Protein AF-A0A2N4YT61-F1 (afdb_monomer_lite)

Secondary structure (DSSP, 8-state):
---PPPPPB-SSS-B-------TT--HHHHHHHHHHHHHHHT--

Structure (mmCIF, N/CA/C/O backbone):
data_AF-A0A2N4YT61-F1
#
_entry.id   AF-A0A2N4YT61-F1
#
loop_
_atom_site.group_PDB
_atom_site.id
_atom_site.type_symbol
_atom_site.label_atom_id
_atom_site.label_alt_id
_atom_site.label_comp_id
_atom_site.label_asym_id
_atom_site.label_entity_id
_atom_site.label_seq_id
_atom_site.pdbx_PDB_ins_code
_atom_site.Cartn_x
_atom_site.Cartn_y
_atom_site.Cartn_z
_atom_site.occupancy
_atom_site.B_iso_or_equiv
_atom_site.auth_seq_id
_atom_site.auth_comp_id
_atom_site.auth_asym_id
_atom_site.auth_atom_id
_atom_site.pdbx_PDB_model_num
ATOM 1 N N . TRP A 1 1 ? -1.535 6.895 -7.743 1.00 55.94 1 TRP A N 1
ATOM 2 C CA . TRP A 1 1 ? -2.401 5.736 -7.439 1.00 55.94 1 TRP A CA 1
ATOM 3 C C . TRP A 1 1 ? -3.747 6.236 -6.962 1.00 55.94 1 TRP A C 1
ATOM 5 O O . TRP A 1 1 ? -3.770 7.047 -6.048 1.00 55.94 1 TRP A O 1
ATOM 15 N N . LEU A 1 2 ? -4.852 5.818 -7.586 1.00 49.88 2 LEU A N 1
ATOM 16 C CA . LEU A 1 2 ? -6.190 6.167 -7.104 1.00 49.88 2 LEU A CA 1
ATOM 17 C C . LEU A 1 2 ? -6.552 5.175 -5.994 1.00 49.88 2 LEU A C 1
ATOM 19 O O . LEU A 1 2 ? -7.077 4.095 -6.259 1.00 49.88 2 LEU A O 1
ATOM 23 N N . VAL A 1 3 ? -6.168 5.502 -4.762 1.00 54.44 3 VAL A N 1
ATOM 24 C CA . VAL A 1 3 ? -6.564 4.740 -3.579 1.00 54.44 3 VAL A CA 1
ATOM 25 C C . VAL A 1 3 ? -8.051 5.015 -3.382 1.00 54.44 3 VAL A C 1
ATOM 27 O O . VAL A 1 3 ? -8.436 6.105 -2.972 1.00 54.44 3 VAL A O 1
ATOM 30 N N . ARG A 1 4 ? -8.905 4.065 -3.768 1.00 59.38 4 ARG A N 1
ATOM 31 C CA . ARG A 1 4 ? -10.301 4.104 -3.338 1.00 59.38 4 ARG A CA 1
ATOM 32 C C . ARG A 1 4 ? -10.321 3.573 -1.919 1.00 59.38 4 ARG A C 1
ATOM 34 O O . ARG A 1 4 ? -9.861 2.454 -1.696 1.00 59.38 4 ARG A O 1
ATOM 41 N N . GLU A 1 5 ? -10.814 4.379 -0.988 1.00 55.62 5 GLU A N 1
ATOM 42 C CA . GLU A 1 5 ? -11.186 3.888 0.332 1.00 55.62 5 GLU A CA 1
ATOM 43 C C . GLU A 1 5 ? -12.089 2.669 0.107 1.00 55.62 5 GLU A C 1
ATOM 45 O O . GLU A 1 5 ? -13.057 2.731 -0.659 1.00 55.62 5 GLU A O 1
ATOM 50 N N . GLY A 1 6 ? -11.665 1.509 0.607 1.00 54.94 6 GLY A N 1
ATOM 51 C CA . GLY A 1 6 ? -12.400 0.280 0.366 1.00 54.94 6 GLY A CA 1
ATOM 52 C C . GLY A 1 6 ? -13.723 0.368 1.107 1.00 54.94 6 GLY A C 1
ATOM 53 O O . GLY A 1 6 ? -13.715 0.513 2.327 1.00 54.94 6 GLY A O 1
ATOM 54 N N . GLU A 1 7 ? -14.851 0.240 0.401 1.00 59.41 7 GLU A N 1
ATOM 55 C CA . GLU A 1 7 ? -16.074 -0.218 1.060 1.00 59.41 7 GLU A CA 1
ATOM 56 C C . GLU A 1 7 ? -15.736 -1.445 1.913 1.00 59.41 7 GLU A C 1
ATOM 58 O O . GLU A 1 7 ? -14.899 -2.266 1.520 1.00 59.41 7 GLU A O 1
ATOM 63 N N . ILE A 1 8 ? -16.379 -1.553 3.078 1.00 62.03 8 ILE A N 1
ATOM 64 C CA . ILE A 1 8 ? -16.196 -2.673 3.998 1.00 62.03 8 ILE A CA 1
ATOM 65 C C . ILE A 1 8 ? -16.267 -3.982 3.212 1.00 62.03 8 ILE A C 1
ATOM 67 O O . ILE A 1 8 ? -17.275 -4.299 2.580 1.00 62.03 8 ILE A O 1
ATOM 71 N N . PHE A 1 9 ? -15.192 -4.756 3.274 1.00 63.88 9 PHE A N 1
ATOM 72 C CA . PHE A 1 9 ? -15.125 -6.062 2.640 1.00 63.88 9 PHE A CA 1
ATOM 73 C C . PHE A 1 9 ? -15.325 -7.167 3.678 1.00 63.88 9 PHE A C 1
ATOM 75 O O . PHE A 1 9 ? -14.899 -7.052 4.825 1.00 63.88 9 PHE A O 1
ATOM 82 N N . GLY A 1 10 ? -15.982 -8.251 3.254 1.00 61.41 10 GLY A N 1
ATOM 83 C CA . GLY A 1 10 ? -16.299 -9.410 4.091 1.00 61.41 10 GLY A CA 1
ATOM 84 C C . GLY A 1 10 ? -17.803 -9.604 4.291 1.00 61.41 10 GLY A C 1
ATOM 85 O O . GLY A 1 10 ? -18.527 -8.691 4.674 1.00 61.41 10 GLY A O 1
ATOM 86 N N . VAL A 1 11 ? -18.292 -10.822 4.049 1.00 56.81 11 VAL A N 1
ATOM 87 C CA . VAL A 1 11 ? -19.675 -11.208 4.363 1.00 56.81 11 VAL A CA 1
ATOM 88 C C . VAL A 1 11 ? -19.678 -11.763 5.787 1.00 56.81 11 VAL A C 1
ATOM 90 O O . VAL A 1 11 ? -18.970 -12.726 6.067 1.00 56.81 11 VAL A O 1
ATOM 93 N N . ARG A 1 12 ? -20.470 -11.151 6.682 1.00 63.34 12 ARG A N 1
ATOM 94 C CA . ARG A 1 12 ? -20.633 -11.472 8.124 1.00 63.34 12 ARG A CA 1
ATOM 95 C C . ARG A 1 12 ? -19.532 -10.991 9.076 1.00 63.34 12 ARG A C 1
ATOM 97 O O . ARG A 1 12 ? -19.817 -10.854 10.262 1.00 63.34 12 ARG A O 1
ATOM 104 N N . THR A 1 13 ? -18.334 -10.678 8.589 1.00 67.88 13 THR A N 1
ATOM 105 C CA . THR A 1 13 ? -17.282 -10.030 9.393 1.00 67.88 13 THR A CA 1
ATOM 106 C C . THR A 1 13 ? -16.702 -8.850 8.616 1.00 67.88 13 THR A C 1
ATOM 108 O O . THR A 1 13 ? -15.747 -9.032 7.864 1.00 67.88 13 THR A O 1
ATOM 111 N N . PRO A 1 14 ? -17.313 -7.660 8.754 1.00 65.88 14 PRO A N 1
ATOM 112 C C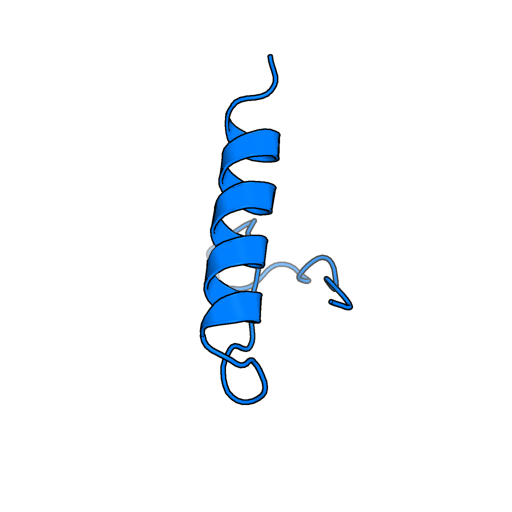A . PRO A 1 14 ? -16.779 -6.402 8.252 1.00 65.88 14 PRO A CA 1
ATOM 113 C C . PRO A 1 14 ? -15.299 -6.235 8.595 1.00 65.88 14 PRO A C 1
ATOM 115 O O . PRO A 1 14 ? -14.945 -6.192 9.772 1.00 65.88 14 PRO A O 1
ATOM 118 N N . ALA A 1 15 ? -14.439 -6.135 7.586 1.00 66.25 15 ALA A N 1
ATOM 119 C CA . ALA A 1 15 ? -13.041 -5.784 7.773 1.00 66.25 15 ALA A CA 1
ATOM 120 C C . ALA A 1 15 ? -12.770 -4.405 7.169 1.00 66.25 15 ALA A C 1
ATOM 122 O O . ALA A 1 15 ? -13.147 -4.116 6.030 1.00 66.25 15 ALA A O 1
ATOM 123 N N . HIS A 1 16 ? -12.097 -3.564 7.950 1.00 69.50 16 HIS A N 1
ATOM 124 C CA . HIS A 1 16 ? -11.530 -2.314 7.468 1.00 69.50 16 HIS A CA 1
ATOM 125 C C . HIS A 1 16 ? -10.123 -2.593 6.956 1.00 69.50 16 HIS A C 1
ATOM 127 O O . HIS A 1 16 ? -9.281 -3.131 7.672 1.00 69.50 16 HIS A O 1
ATOM 133 N N . GLY A 1 17 ? -9.855 -2.215 5.717 1.00 72.31 17 GLY A N 1
ATOM 134 C CA . GLY A 1 17 ? -8.506 -2.232 5.183 1.00 72.31 17 GLY A CA 1
ATOM 135 C C . GLY A 1 17 ? -8.488 -1.711 3.758 1.00 72.31 17 GLY A C 1
ATOM 136 O O . GLY A 1 17 ? -9.450 -1.109 3.284 1.00 72.31 17 GLY A O 1
ATOM 137 N N . LEU A 1 18 ? -7.392 -1.973 3.059 1.00 75.56 18 LEU A N 1
ATOM 138 C CA . LEU A 1 18 ? -7.155 -1.394 1.750 1.00 75.56 18 LEU A CA 1
ATOM 139 C C . LEU A 1 18 ? -6.997 -2.468 0.677 1.00 75.56 18 LEU A C 1
ATOM 141 O O . LEU A 1 18 ? -6.130 -3.334 0.774 1.00 75.56 18 LEU A O 1
ATOM 145 N N . ARG A 1 19 ? -7.810 -2.390 -0.384 1.00 76.50 19 ARG A N 1
ATOM 146 C CA . ARG A 1 19 ? -7.650 -3.246 -1.564 1.00 76.50 19 ARG A CA 1
ATOM 147 C C . ARG A 1 19 ? -6.748 -2.561 -2.583 1.00 76.50 19 ARG A C 1
ATOM 149 O O . ARG A 1 19 ? -7.135 -1.571 -3.198 1.00 76.50 19 ARG A O 1
ATOM 156 N N . LEU A 1 20 ? -5.576 -3.141 -2.814 1.00 77.94 20 LEU A N 1
ATOM 157 C CA . LEU A 1 20 ? -4.596 -2.660 -3.786 1.00 77.94 20 LEU A CA 1
ATOM 158 C C . LEU A 1 20 ? -4.574 -3.585 -5.008 1.00 77.94 20 LEU A C 1
ATOM 160 O O . LEU A 1 20 ? -4.571 -4.804 -4.873 1.00 77.94 20 LEU A O 1
ATOM 164 N N . SER A 1 21 ? -4.574 -3.018 -6.215 1.00 80.94 21 SER A N 1
ATOM 165 C CA . SER A 1 21 ? -4.398 -3.776 -7.462 1.00 80.94 21 SER A CA 1
ATOM 166 C C . SER A 1 21 ? -3.011 -3.502 -8.024 1.00 80.94 21 SER A C 1
ATOM 168 O O . SER A 1 21 ? -2.765 -2.404 -8.516 1.00 80.94 21 SER A O 1
ATOM 170 N N . LEU A 1 22 ? -2.118 -4.494 -7.953 1.00 83.19 22 LEU A N 1
ATOM 171 C CA . LEU A 1 22 ? -0.720 -4.322 -8.358 1.00 83.19 22 LEU A CA 1
ATOM 172 C C . LEU A 1 22 ? -0.442 -4.656 -9.833 1.00 83.19 22 LEU A C 1
ATOM 174 O O . LEU A 1 22 ? 0.594 -4.281 -10.363 1.00 83.19 22 LEU A O 1
ATOM 178 N N . GLY A 1 23 ? -1.373 -5.317 -10.530 1.00 84.31 23 GLY A N 1
ATOM 179 C CA . GLY A 1 23 ? -1.147 -5.872 -11.876 1.00 84.31 23 GLY A CA 1
ATOM 180 C C . GLY A 1 23 ? -0.895 -4.862 -13.006 1.00 84.31 23 GLY A C 1
ATOM 181 O O . GLY A 1 23 ? -0.733 -5.275 -14.148 1.00 84.31 23 GLY A O 1
ATOM 182 N N . ARG A 1 24 ? -0.895 -3.554 -12.724 1.00 84.12 24 ARG A N 1
ATOM 183 C CA . ARG A 1 24 ? -0.536 -2.494 -13.685 1.00 84.12 24 ARG A CA 1
ATOM 184 C C . ARG A 1 24 ? 0.657 -1.653 -13.227 1.00 84.12 24 ARG A C 1
ATOM 186 O O . ARG A 1 24 ? 0.941 -0.658 -13.883 1.00 84.12 24 ARG A O 1
ATOM 193 N N . LEU A 1 25 ? 1.291 -1.993 -12.102 1.00 87.25 25 LEU A N 1
ATOM 194 C CA . LEU A 1 25 ? 2.394 -1.202 -11.559 1.00 87.25 25 LEU A CA 1
ATOM 195 C C . LEU A 1 25 ? 3.712 -1.814 -12.018 1.00 87.25 25 LEU A C 1
ATOM 197 O O . LEU A 1 25 ? 3.848 -3.035 -12.077 1.00 87.25 25 LEU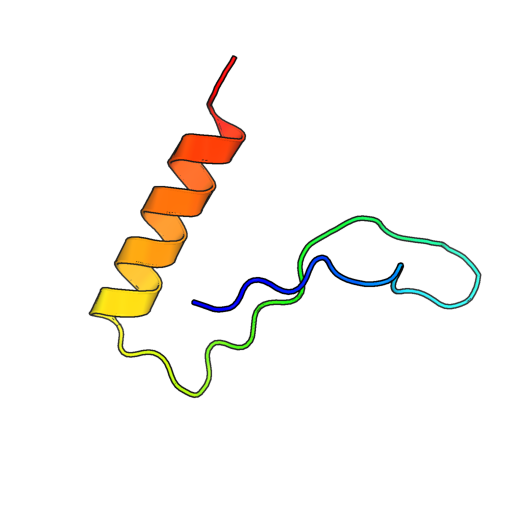 A O 1
ATOM 201 N N . SER A 1 26 ? 4.686 -0.958 -12.288 1.00 91.38 26 SER A N 1
ATOM 202 C CA . SER A 1 26 ? 6.088 -1.351 -12.399 1.00 91.38 26 SER A CA 1
ATOM 203 C C . SER A 1 26 ? 6.711 -1.619 -11.022 1.00 91.38 26 SER A C 1
ATOM 205 O O . SER A 1 26 ? 6.213 -1.168 -9.990 1.00 91.38 26 SER A O 1
ATOM 207 N N . ASP A 1 27 ? 7.859 -2.294 -10.988 1.00 92.06 27 ASP A N 1
ATOM 208 C CA . ASP A 1 27 ? 8.572 -2.590 -9.735 1.00 92.06 27 ASP A CA 1
ATOM 209 C C . ASP A 1 27 ? 8.977 -1.323 -8.962 1.00 92.06 27 ASP A C 1
ATOM 211 O O . ASP A 1 27 ? 8.918 -1.282 -7.729 1.00 92.06 27 ASP A O 1
ATOM 215 N N . ALA A 1 28 ? 9.342 -0.255 -9.679 1.00 93.56 28 ALA A N 1
ATOM 216 C CA . ALA A 1 28 ? 9.657 1.044 -9.081 1.00 93.56 28 ALA A CA 1
ATOM 217 C C . ALA A 1 28 ? 8.430 1.661 -8.394 1.00 93.56 28 ALA A C 1
ATOM 219 O O . ALA A 1 28 ? 8.517 2.226 -7.303 1.00 93.56 28 ALA A O 1
ATOM 220 N N . GLU A 1 29 ? 7.268 1.511 -9.018 1.00 91.56 29 GLU A N 1
ATOM 221 C CA . GLU A 1 29 ? 5.993 1.989 -8.505 1.00 91.56 29 GLU A CA 1
ATOM 222 C C . GLU A 1 29 ? 5.505 1.181 -7.296 1.00 91.56 29 GLU A C 1
ATOM 224 O O . GLU A 1 29 ? 5.005 1.767 -6.334 1.00 91.56 29 GLU A O 1
ATOM 229 N N . ILE A 1 30 ? 5.717 -0.139 -7.299 1.00 90.88 30 ILE A N 1
ATOM 230 C CA . ILE A 1 30 ? 5.474 -1.013 -6.139 1.00 90.88 30 ILE A CA 1
ATOM 231 C C . ILE A 1 30 ? 6.378 -0.605 -4.973 1.00 90.88 30 ILE A C 1
ATOM 233 O O . ILE A 1 30 ? 5.906 -0.452 -3.846 1.00 90.88 30 ILE A O 1
ATOM 237 N N . SER A 1 31 ? 7.664 -0.375 -5.246 1.00 93.06 31 SER A N 1
ATOM 238 C CA . SER A 1 31 ? 8.642 0.033 -4.230 1.00 93.06 31 SER A CA 1
ATOM 239 C C . SER A 1 31 ? 8.275 1.379 -3.604 1.00 93.06 31 SER A C 1
ATOM 241 O O . SER A 1 31 ? 8.353 1.546 -2.387 1.00 93.06 31 SER A O 1
ATOM 243 N N . ARG A 1 32 ? 7.812 2.332 -4.423 1.00 92.50 32 ARG A N 1
ATOM 244 C CA . ARG A 1 32 ? 7.340 3.630 -3.934 1.00 92.50 32 ARG A CA 1
ATOM 245 C C . ARG A 1 32 ? 6.076 3.497 -3.087 1.00 92.50 32 ARG A C 1
ATOM 247 O O . ARG A 1 32 ? 6.028 4.062 -2.002 1.00 92.50 32 ARG A O 1
ATOM 254 N N . LEU A 1 33 ? 5.098 2.710 -3.540 1.00 90.44 33 LEU A N 1
ATOM 255 C CA . LEU A 1 33 ? 3.869 2.444 -2.788 1.00 90.44 33 LEU A CA 1
ATOM 256 C C . LEU A 1 33 ? 4.163 1.820 -1.416 1.00 90.44 33 LEU A C 1
ATOM 258 O O . LEU A 1 33 ? 3.563 2.219 -0.422 1.00 90.44 33 LEU A O 1
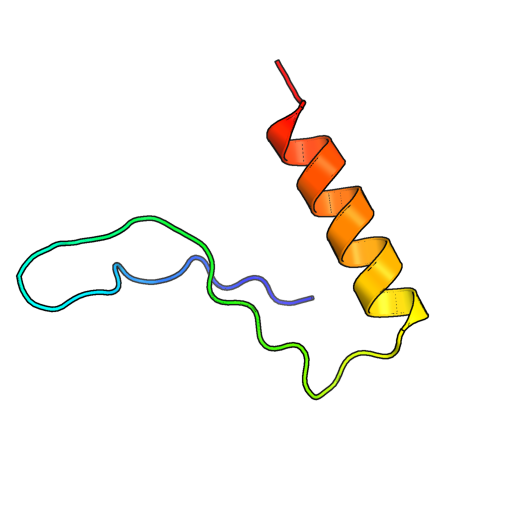ATOM 262 N N . ALA A 1 34 ? 5.098 0.870 -1.348 1.00 90.69 34 ALA A N 1
ATOM 263 C CA . ALA A 1 34 ? 5.507 0.253 -0.089 1.00 90.69 34 ALA A CA 1
ATOM 264 C C . ALA A 1 34 ? 6.133 1.274 0.878 1.00 90.69 34 ALA A C 1
ATOM 266 O O . ALA A 1 34 ? 5.790 1.283 2.060 1.00 90.69 34 ALA A O 1
ATOM 267 N N . ALA A 1 35 ? 7.000 2.159 0.374 1.00 93.19 35 ALA A N 1
ATOM 268 C CA . ALA A 1 35 ? 7.595 3.231 1.171 1.00 93.19 35 ALA A CA 1
ATOM 269 C C . ALA A 1 35 ? 6.539 4.225 1.685 1.00 93.19 35 ALA A C 1
ATOM 271 O O . ALA A 1 35 ? 6.565 4.594 2.858 1.00 93.19 35 ALA A O 1
ATOM 272 N N . ASP A 1 36 ? 5.583 4.606 0.835 1.00 90.44 36 ASP A N 1
ATOM 273 C CA . ASP A 1 36 ? 4.507 5.529 1.198 1.00 90.44 36 ASP A CA 1
ATOM 274 C C . ASP A 1 36 ? 3.570 4.910 2.264 1.00 90.44 3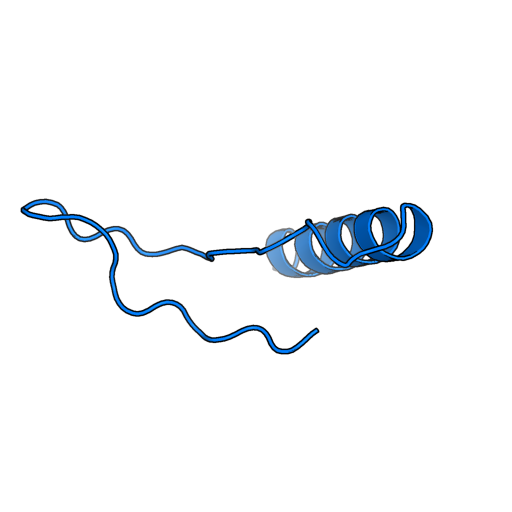6 ASP A C 1
ATOM 276 O O . ASP A 1 36 ? 3.209 5.580 3.230 1.00 90.44 36 ASP A O 1
ATOM 280 N N . ILE A 1 37 ? 3.226 3.616 2.155 1.00 89.56 37 ILE A N 1
ATOM 281 C CA . ILE A 1 37 ? 2.435 2.899 3.179 1.00 89.56 37 ILE A CA 1
ATOM 282 C C . ILE A 1 37 ? 3.202 2.818 4.502 1.00 89.56 37 ILE A C 1
ATOM 284 O O . ILE A 1 37 ? 2.634 3.087 5.559 1.00 89.56 37 ILE A O 1
ATOM 288 N N . ALA A 1 38 ? 4.489 2.462 4.455 1.00 90.69 38 ALA A N 1
ATOM 289 C CA . ALA A 1 38 ? 5.322 2.377 5.650 1.00 90.69 38 ALA A CA 1
ATOM 290 C C . ALA A 1 38 ? 5.455 3.734 6.350 1.00 90.69 38 ALA A C 1
ATOM 292 O O . ALA A 1 38 ? 5.462 3.781 7.576 1.00 90.69 38 ALA A O 1
ATOM 293 N N . LEU A 1 39 ? 5.531 4.832 5.593 1.00 91.19 39 LEU A N 1
ATOM 294 C CA . LEU A 1 39 ? 5.535 6.174 6.161 1.00 91.19 39 LEU A CA 1
ATOM 295 C C . LEU A 1 39 ? 4.248 6.430 6.946 1.00 91.19 39 LEU A C 1
ATOM 297 O O . LEU A 1 39 ? 4.332 6.776 8.118 1.00 91.19 39 LEU A O 1
ATOM 301 N N 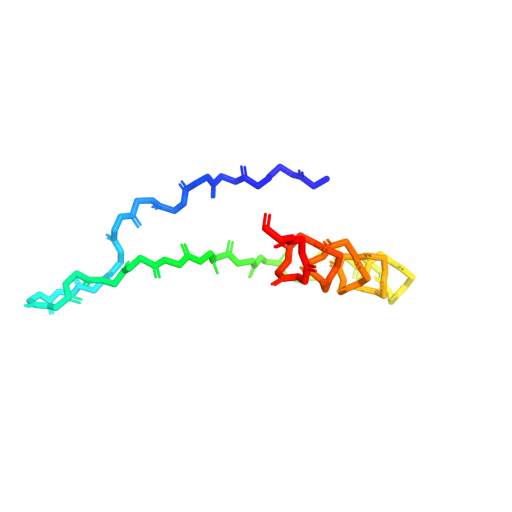. VAL A 1 40 ? 3.084 6.217 6.322 1.00 87.88 40 VAL A N 1
ATOM 302 C CA . VAL A 1 40 ? 1.766 6.484 6.927 1.00 87.88 40 VAL A CA 1
ATOM 303 C C . VAL A 1 40 ? 1.519 5.619 8.163 1.00 87.88 40 VAL A C 1
ATOM 305 O O . VAL A 1 40 ? 1.057 6.129 9.178 1.00 87.88 40 VAL A O 1
ATOM 308 N N . LEU A 1 41 ? 1.855 4.326 8.112 1.00 85.94 41 LEU A N 1
ATOM 309 C CA . LEU A 1 41 ? 1.656 3.411 9.243 1.00 85.94 41 LEU A CA 1
ATOM 310 C C . LEU A 1 41 ? 2.574 3.701 10.437 1.00 85.94 41 LEU A C 1
ATOM 312 O O . LEU A 1 41 ? 2.253 3.299 11.550 1.00 85.94 41 LEU A O 1
ATOM 316 N N . ASN A 1 42 ? 3.706 4.368 10.207 1.00 86.38 42 ASN A N 1
ATOM 317 C CA . ASN A 1 42 ? 4.652 4.746 11.256 1.00 86.38 42 ASN A CA 1
ATOM 318 C C . ASN A 1 42 ? 4.519 6.220 11.677 1.00 86.38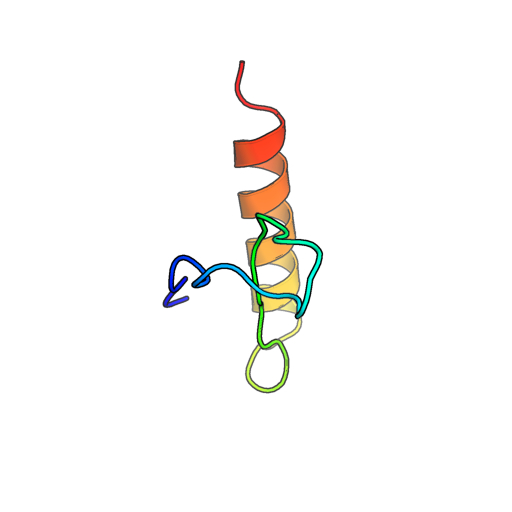 42 ASN A C 1
ATOM 320 O O . ASN A 1 42 ? 5.367 6.706 12.429 1.00 86.38 42 ASN A O 1
ATOM 324 N N . GLN A 1 43 ? 3.506 6.952 11.194 1.00 68.88 43 GLN A N 1
ATOM 325 C CA . GLN A 1 43 ? 3.227 8.289 11.720 1.00 68.88 43 GLN A CA 1
ATOM 326 C C . GLN A 1 43 ? 2.578 8.176 13.112 1.00 68.88 43 GLN A C 1
ATOM 328 O O . GLN A 1 43 ? 1.741 7.292 13.304 1.00 68.88 43 GLN A O 1
ATOM 333 N N . PRO A 1 44 ? 2.996 9.015 14.080 1.00 55.88 44 PRO A N 1
ATOM 334 C CA . PRO A 1 44 ? 2.494 8.986 15.455 1.00 55.88 44 PRO A CA 1
ATOM 335 C C . PRO A 1 44 ? 1.019 9.380 15.577 1.00 55.88 44 PRO A C 1
ATOM 337 O O . PRO A 1 44 ? 0.539 10.178 14.737 1.00 55.88 44 PRO A O 1
#

Organism: Klebsiella variicola (NCBI:txid244366)

pLDDT: mean 76.25, std 14.22, range [49.88, 93.56]

Radius of gyration: 12.69 Å; chains: 1; bounding box: 30×20×29 Å

Foldseek 3Di:
DPFDQDDQDDDPDTDGDGDDDCVPDDPVRVVVVVVVVVVVVPDD

Sequence (44 aa):
WLVREGEIFGVRTPAHGLRLSLGRLSDAEISRLAADIALVLNQP